Protein AF-A0A357CGF7-F1 (afdb_monomer)

Sequence (62 aa):
MLDKTTKE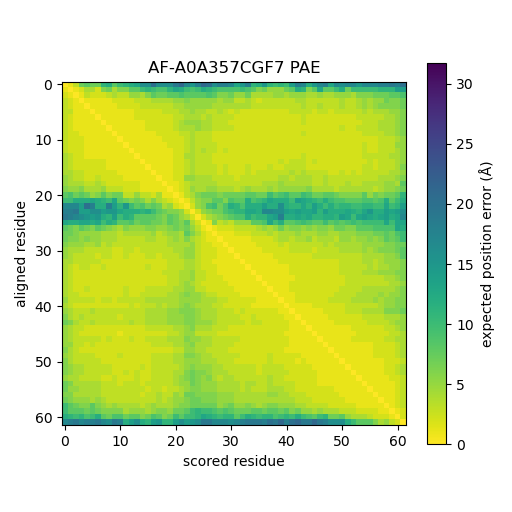EMIRAAYLALLADDRIAGEERKKLKDIAAALQVSEIHFGAILEDLAIWLARLRS

Secondary structure (DSSP, 8-state):
---HHHHHHHHHHHHHHHHHTT--SHHHHHHHHHHHHHTT--HHHHHHHHHHHHHHHHHHT-

Structure (mmCIF, N/CA/C/O backbone):
data_AF-A0A357CGF7-F1
#
_entry.id   AF-A0A357CGF7-F1
#
loop_
_atom_site.group_PDB
_atom_site.id
_atom_site.type_symbol
_atom_site.label_atom_id
_atom_site.label_alt_id
_atom_site.label_comp_id
_atom_site.label_asym_id
_atom_site.label_entity_id
_atom_site.label_seq_id
_atom_site.pdbx_PDB_ins_code
_atom_site.Cartn_x
_atom_site.Cartn_y
_atom_site.Cartn_z
_atom_site.occupancy
_atom_site.B_iso_or_equiv
_atom_site.auth_seq_id
_atom_site.auth_comp_id
_atom_site.auth_asym_id
_atom_site.auth_atom_id
_atom_site.pdbx_PDB_model_num
ATOM 1 N N . MET A 1 1 ? -8.328 -9.538 15.553 1.00 70.12 1 MET A N 1
ATOM 2 C CA . MET A 1 1 ? -7.553 -8.339 15.166 1.00 70.12 1 MET A CA 1
ATOM 3 C C . MET A 1 1 ? -6.420 -8.831 14.279 1.00 70.12 1 MET A C 1
ATOM 5 O O . MET A 1 1 ? -5.754 -9.765 14.701 1.00 70.12 1 MET A O 1
ATOM 9 N N . LEU A 1 2 ? -6.281 -8.324 13.049 1.00 82.75 2 LEU A N 1
ATOM 10 C CA . LEU A 1 2 ? -5.197 -8.747 12.148 1.00 82.75 2 LEU A CA 1
ATOM 11 C C . LEU A 1 2 ? -3.852 -8.277 12.707 1.00 82.75 2 LEU A C 1
ATOM 13 O O . LEU A 1 2 ? -3.769 -7.159 13.229 1.00 82.75 2 LEU A O 1
ATOM 17 N N . ASP A 1 3 ? -2.824 -9.111 12.601 1.00 91.25 3 ASP A N 1
ATOM 18 C CA . ASP A 1 3 ? -1.468 -8.731 12.978 1.00 91.25 3 ASP A CA 1
ATOM 19 C C . ASP A 1 3 ? -0.876 -7.725 11.977 1.00 91.25 3 ASP A C 1
ATOM 21 O O . ASP A 1 3 ? -1.412 -7.478 10.891 1.00 91.25 3 ASP A O 1
ATOM 25 N N . LYS A 1 4 ? 0.230 -7.094 12.380 1.00 87.81 4 LYS A N 1
ATOM 26 C CA . LYS A 1 4 ? 0.878 -6.037 11.601 1.00 87.81 4 LYS A CA 1
ATOM 27 C C . LYS A 1 4 ? 1.353 -6.545 10.236 1.00 87.81 4 LYS A C 1
ATOM 29 O O . LYS A 1 4 ? 1.142 -5.851 9.245 1.00 87.81 4 LYS A O 1
ATOM 34 N N . THR A 1 5 ? 1.936 -7.739 10.184 1.00 91.38 5 THR A N 1
ATOM 35 C CA . THR A 1 5 ? 2.470 -8.329 8.954 1.00 91.38 5 THR A CA 1
ATOM 36 C C . THR A 1 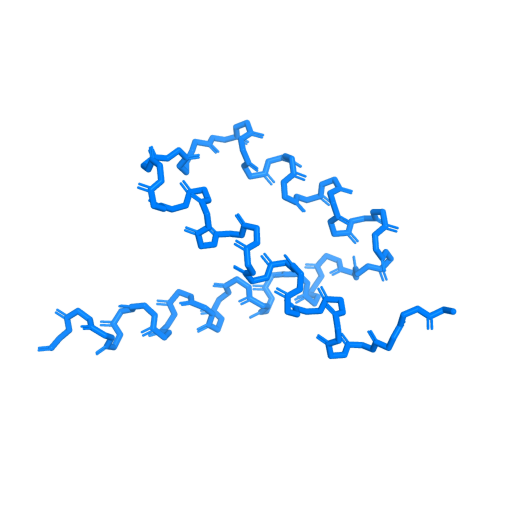5 ? 1.351 -8.595 7.958 1.00 91.38 5 THR A C 1
ATOM 38 O O . THR A 1 5 ? 1.441 -8.147 6.818 1.00 91.38 5 THR A O 1
ATOM 41 N N . THR A 1 6 ? 0.241 -9.186 8.402 1.00 94.12 6 THR A N 1
ATOM 42 C CA . THR A 1 6 ? -0.917 -9.430 7.530 1.00 94.12 6 THR A CA 1
ATOM 43 C C . THR A 1 6 ? -1.472 -8.132 6.932 1.00 94.12 6 THR A C 1
ATOM 45 O O . THR A 1 6 ? -1.794 -8.074 5.746 1.00 94.12 6 THR A O 1
ATOM 48 N N . LYS A 1 7 ? -1.547 -7.045 7.711 1.00 92.38 7 LYS A N 1
ATOM 49 C CA . LYS A 1 7 ? -2.003 -5.739 7.196 1.00 92.38 7 LYS A CA 1
ATOM 50 C C . LYS A 1 7 ? -1.064 -5.174 6.126 1.00 92.38 7 LYS A C 1
ATOM 52 O O . LYS A 1 7 ? -1.533 -4.613 5.138 1.00 92.38 7 LYS A O 1
ATOM 57 N N . GLU A 1 8 ? 0.244 -5.310 6.322 1.00 91.75 8 GLU A N 1
ATOM 58 C CA . GLU A 1 8 ? 1.250 -4.879 5.346 1.00 91.75 8 GLU A CA 1
ATOM 59 C C . GLU A 1 8 ? 1.164 -5.688 4.052 1.00 91.75 8 GLU A C 1
ATOM 61 O O . GLU A 1 8 ? 1.177 -5.111 2.964 1.00 91.75 8 GLU A O 1
ATOM 66 N N . GLU A 1 9 ? 1.019 -7.008 4.158 1.00 92.94 9 GLU A N 1
ATOM 67 C CA . GLU A 1 9 ? 0.861 -7.898 3.007 1.00 92.94 9 GLU A CA 1
ATOM 68 C C . GLU A 1 9 ? -0.396 -7.572 2.201 1.00 92.94 9 GLU A C 1
ATOM 70 O O . GLU A 1 9 ? -0.331 -7.507 0.974 1.00 92.94 9 GLU A O 1
ATOM 75 N N . MET A 1 10 ? -1.515 -7.270 2.866 1.00 93.81 10 MET A N 1
ATOM 76 C CA . MET A 1 10 ? -2.744 -6.836 2.192 1.00 93.81 10 MET A CA 1
ATOM 77 C C . MET A 1 10 ? -2.543 -5.541 1.393 1.00 93.81 10 MET A C 1
ATOM 79 O O . MET A 1 10 ? -2.998 -5.446 0.253 1.00 93.81 10 MET A O 1
ATOM 83 N N . ILE A 1 11 ? -1.841 -4.551 1.959 1.00 92.88 11 ILE A N 1
ATOM 84 C CA . ILE A 1 11 ? -1.540 -3.286 1.269 1.00 92.88 11 ILE A CA 1
ATOM 85 C C . ILE A 1 11 ? -0.610 -3.531 0.077 1.00 92.88 11 ILE A C 1
ATOM 87 O O . ILE A 1 11 ? -0.862 -3.012 -1.013 1.00 92.88 11 ILE A O 1
ATOM 91 N N . ARG A 1 12 ? 0.438 -4.346 0.254 1.00 92.12 12 ARG A N 1
ATOM 92 C CA . ARG A 1 12 ? 1.368 -4.712 -0.826 1.00 92.12 12 ARG A CA 1
ATOM 93 C C . ARG A 1 12 ? 0.646 -5.434 -1.962 1.00 92.12 12 ARG A C 1
ATOM 95 O O . ARG A 1 12 ? 0.821 -5.063 -3.119 1.00 92.12 12 ARG A O 1
ATOM 102 N N . ALA A 1 13 ? -0.202 -6.409 -1.641 1.00 92.75 13 ALA A N 1
ATOM 103 C CA . ALA A 1 13 ? -0.991 -7.146 -2.623 1.00 92.75 13 ALA A CA 1
ATOM 104 C C . ALA A 1 13 ? -1.940 -6.222 -3.401 1.00 92.75 13 ALA A C 1
ATOM 106 O O . ALA A 1 13 ? -1.985 -6.284 -4.629 1.00 92.75 13 ALA A O 1
ATOM 107 N N . ALA A 1 14 ? -2.640 -5.317 -2.708 1.00 91.62 14 ALA A N 1
ATOM 108 C CA . ALA A 1 14 ? -3.513 -4.336 -3.348 1.00 91.62 14 ALA A CA 1
ATOM 109 C C . ALA A 1 14 ? -2.737 -3.404 -4.294 1.00 91.62 14 ALA A C 1
ATOM 111 O O . ALA A 1 14 ? -3.193 -3.132 -5.402 1.00 91.62 14 ALA A O 1
ATOM 112 N N . TYR A 1 15 ? -1.548 -2.948 -3.891 1.00 90.25 15 TYR A N 1
ATOM 113 C CA . TYR A 1 15 ? -0.699 -2.119 -4.745 1.00 90.25 15 TYR A CA 1
ATOM 114 C C . TYR A 1 15 ? -0.216 -2.864 -5.990 1.00 90.25 15 TYR A C 1
ATOM 116 O O . TYR A 1 15 ? -0.293 -2.324 -7.091 1.00 90.25 15 TYR A O 1
ATOM 124 N N . LEU A 1 16 ? 0.253 -4.104 -5.837 1.00 89.50 16 LEU A N 1
ATOM 125 C CA . LEU A 1 16 ? 0.725 -4.916 -6.959 1.00 89.50 16 LEU A CA 1
ATOM 126 C C . LEU A 1 16 ? -0.397 -5.238 -7.952 1.00 89.50 16 LEU A C 1
ATOM 128 O O . LEU A 1 16 ? -0.156 -5.200 -9.154 1.00 89.50 16 LEU A O 1
ATOM 132 N N . ALA A 1 17 ? -1.615 -5.494 -7.471 1.00 89.75 17 ALA A N 1
ATOM 133 C CA . ALA A 1 17 ? -2.777 -5.691 -8.335 1.00 89.75 17 ALA A CA 1
ATOM 134 C C . ALA A 1 17 ? -3.077 -4.437 -9.175 1.00 89.75 17 ALA A C 1
ATOM 136 O O . ALA A 1 17 ? -3.239 -4.523 -10.387 1.00 89.75 17 ALA A O 1
ATOM 137 N N . LEU A 1 18 ? -3.066 -3.257 -8.549 1.00 86.69 18 LEU A N 1
ATOM 138 C CA . LEU A 1 18 ? -3.282 -1.988 -9.250 1.00 86.69 18 LEU A CA 1
ATOM 139 C C . LEU A 1 18 ? -2.156 -1.653 -10.237 1.00 86.69 18 LEU A C 1
ATOM 141 O O . LEU A 1 18 ? -2.419 -1.076 -11.291 1.00 86.69 18 LEU A O 1
ATOM 145 N N . LEU A 1 19 ? -0.914 -2.020 -9.910 1.00 85.06 19 LEU A N 1
ATOM 146 C CA . LEU A 1 19 ? 0.228 -1.900 -10.816 1.00 85.06 19 LEU A CA 1
ATOM 147 C C . LEU A 1 19 ? 0.083 -2.817 -12.034 1.00 85.06 19 LEU A C 1
ATOM 149 O O . LEU A 1 19 ? 0.363 -2.384 -13.147 1.00 85.06 19 LEU A O 1
ATOM 153 N N . ALA A 1 20 ? -0.340 -4.067 -11.829 1.00 85.00 20 ALA A N 1
ATOM 154 C CA . ALA A 1 20 ? -0.526 -5.038 -12.904 1.00 85.00 20 ALA A CA 1
ATOM 155 C C . ALA A 1 20 ? -1.602 -4.596 -13.909 1.00 85.00 20 ALA A C 1
ATOM 157 O O . ALA A 1 20 ? -1.465 -4.857 -15.101 1.00 85.00 20 ALA A O 1
ATOM 158 N N . ASP A 1 21 ? -2.618 -3.874 -13.435 1.00 81.88 21 ASP A N 1
ATOM 159 C CA . ASP A 1 21 ? -3.666 -3.294 -14.277 1.00 81.88 21 ASP A CA 1
ATOM 160 C C . ASP A 1 21 ? -3.241 -1.983 -14.984 1.00 81.88 21 ASP A C 1
ATOM 162 O O . ASP A 1 21 ? -4.053 -1.394 -15.694 1.00 81.88 21 ASP A O 1
ATOM 166 N N . ASP A 1 22 ? -2.009 -1.489 -14.785 1.00 76.38 22 ASP A N 1
ATOM 167 C CA . ASP A 1 22 ? -1.530 -0.152 -15.209 1.00 76.38 22 ASP A CA 1
ATOM 168 C C . ASP A 1 22 ? -2.374 1.013 -14.643 1.00 76.38 22 ASP A C 1
ATOM 170 O O . ASP A 1 22 ? -2.410 2.133 -15.153 1.00 76.38 22 ASP A O 1
ATOM 174 N N . ARG A 1 23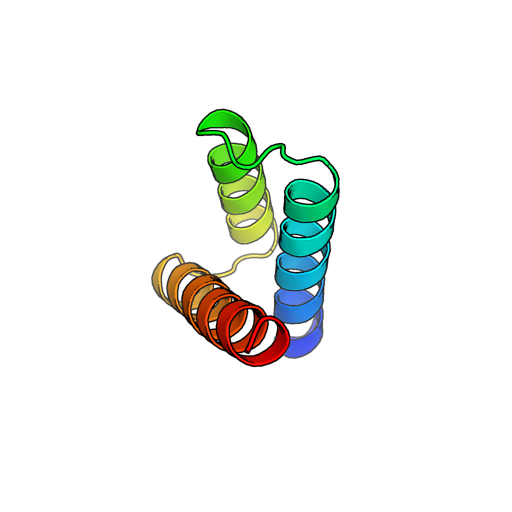 ? -3.070 0.766 -13.528 1.00 71.0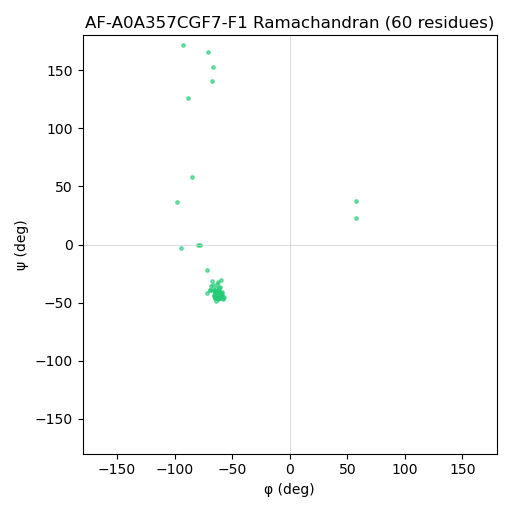0 23 ARG A N 1
ATOM 175 C CA . ARG A 1 23 ? -4.031 1.693 -12.914 1.00 71.00 23 ARG A CA 1
ATOM 176 C C . ARG A 1 23 ? -3.436 2.497 -11.767 1.00 71.00 23 ARG A C 1
ATOM 178 O O . ARG A 1 23 ? -4.123 2.796 -10.794 1.00 71.00 23 ARG A O 1
ATOM 185 N N . ILE A 1 24 ? -2.172 2.906 -11.844 1.00 65.62 24 ILE A N 1
ATOM 186 C CA . ILE A 1 24 ? -1.587 3.795 -10.822 1.00 65.62 24 ILE A CA 1
ATOM 187 C C . ILE A 1 24 ? -1.912 5.262 -11.145 1.00 65.62 24 ILE A C 1
ATOM 189 O O . ILE A 1 24 ? -1.028 6.105 -11.294 1.00 65.62 24 ILE A O 1
ATOM 193 N N . ALA A 1 25 ? -3.201 5.582 -11.242 1.00 69.88 25 ALA A N 1
ATOM 194 C CA . ALA A 1 25 ? -3.687 6.955 -11.301 1.00 69.88 25 ALA A CA 1
ATOM 195 C C . ALA A 1 25 ? -4.039 7.472 -9.890 1.00 69.88 25 ALA A C 1
ATOM 197 O O . ALA A 1 25 ? -4.003 6.745 -8.891 1.00 69.88 25 ALA A O 1
ATOM 198 N N . GLY A 1 26 ? -4.337 8.770 -9.779 1.00 71.88 26 GLY A N 1
ATOM 199 C CA . GLY A 1 26 ? -4.605 9.418 -8.488 1.00 71.88 26 GLY A CA 1
ATOM 200 C C . GLY A 1 26 ? -5.796 8.825 -7.721 1.00 71.88 26 GLY A C 1
ATOM 201 O O . GLY A 1 26 ? -5.780 8.803 -6.490 1.00 71.88 26 GLY A O 1
ATOM 202 N N . GLU A 1 27 ? -6.805 8.304 -8.425 1.00 82.25 27 GLU A N 1
ATOM 203 C CA . GLU A 1 27 ? -8.009 7.728 -7.816 1.00 82.25 27 GLU A CA 1
ATOM 204 C C . GLU A 1 27 ? -7.729 6.378 -7.136 1.00 82.25 27 GLU A C 1
ATOM 206 O O . GLU A 1 27 ? -8.172 6.126 -6.015 1.00 82.25 27 GLU A O 1
ATOM 211 N N . GLU A 1 28 ? -6.932 5.518 -7.760 1.00 82.94 28 GLU A N 1
ATOM 212 C CA . GLU A 1 28 ? -6.522 4.229 -7.206 1.00 82.94 28 GLU A CA 1
ATOM 213 C C . GLU A 1 28 ? -5.592 4.384 -6.002 1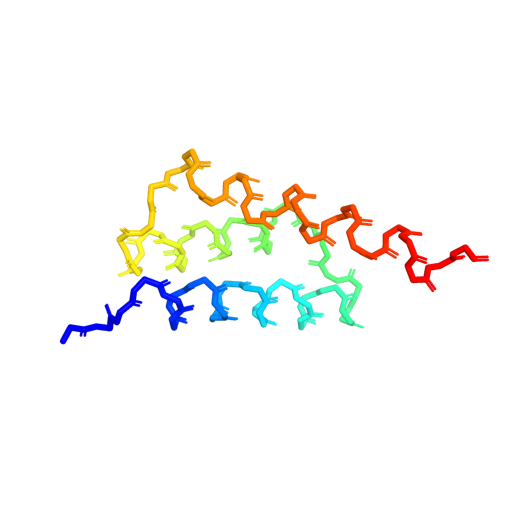.00 82.94 28 GLU A C 1
ATOM 215 O O . GLU A 1 28 ? -5.728 3.654 -5.017 1.00 82.94 28 GLU A O 1
ATOM 220 N N . ARG A 1 29 ? -4.713 5.395 -6.012 1.00 81.06 29 ARG A N 1
ATOM 221 C CA . ARG A 1 29 ? -3.923 5.748 -4.819 1.00 81.06 29 ARG A CA 1
ATOM 222 C C . ARG A 1 29 ? -4.811 6.164 -3.650 1.00 81.06 29 ARG A C 1
ATOM 224 O O . ARG A 1 29 ? -4.511 5.810 -2.510 1.00 81.06 29 ARG A O 1
ATOM 231 N N . LYS A 1 30 ? -5.910 6.876 -3.919 1.00 88.12 30 LYS A N 1
ATOM 232 C CA . LYS A 1 30 ? -6.897 7.226 -2.890 1.00 88.12 30 LYS A CA 1
ATOM 233 C C . LYS A 1 30 ? -7.556 5.971 -2.313 1.00 88.12 30 LYS A C 1
ATOM 235 O O . LYS A 1 30 ? -7.581 5.828 -1.098 1.00 88.12 30 LYS A O 1
ATOM 240 N N . LYS A 1 31 ? -7.969 5.020 -3.160 1.00 88.19 31 LYS A N 1
ATOM 241 C CA . LYS A 1 31 ? -8.538 3.730 -2.717 1.00 88.19 31 LYS A CA 1
ATOM 242 C C . LYS A 1 31 ? -7.560 2.937 -1.843 1.00 88.19 31 LYS A C 1
ATOM 244 O O . LYS A 1 31 ? -7.951 2.423 -0.802 1.00 88.19 31 LYS A O 1
ATOM 249 N N . LEU A 1 32 ? -6.280 2.888 -2.212 1.00 90.56 32 LEU A N 1
ATOM 250 C CA . LEU A 1 32 ? -5.217 2.285 -1.394 1.00 90.56 32 LEU A CA 1
ATOM 251 C C . LEU A 1 32 ? -5.074 2.959 -0.024 1.00 90.56 32 LEU A C 1
ATOM 253 O O . LEU A 1 32 ? -4.944 2.272 0.989 1.00 90.56 32 LEU A O 1
ATOM 257 N N . LYS A 1 33 ? -5.124 4.295 0.014 1.00 91.25 33 LYS A N 1
ATOM 258 C CA . LYS A 1 33 ? -5.076 5.063 1.263 1.00 91.25 33 LYS A CA 1
ATOM 259 C C . LYS A 1 33 ? -6.313 4.802 2.133 1.00 91.25 33 LYS A C 1
ATOM 261 O O . LYS A 1 33 ? -6.169 4.637 3.342 1.00 91.25 33 LYS A O 1
ATOM 266 N N . ASP A 1 34 ? -7.495 4.688 1.529 1.00 92.94 34 ASP A N 1
ATOM 267 C CA . ASP A 1 34 ? -8.741 4.350 2.227 1.00 92.94 34 ASP A CA 1
ATOM 268 C C . ASP A 1 34 ? -8.683 2.928 2.823 1.00 92.94 34 ASP A C 1
ATOM 270 O O . ASP A 1 34 ? -9.078 2.716 3.972 1.00 92.94 34 ASP A O 1
ATOM 274 N N . ILE A 1 35 ? -8.107 1.961 2.096 1.00 91.62 35 ILE A N 1
ATOM 275 C CA . ILE A 1 35 ? -7.854 0.598 2.598 1.00 91.62 35 ILE A CA 1
ATOM 276 C C . ILE A 1 35 ? -6.870 0.626 3.773 1.00 91.62 35 ILE A C 1
ATOM 278 O O . ILE A 1 35 ? -7.124 0.000 4.803 1.00 91.62 35 ILE A O 1
ATOM 282 N N . ALA A 1 36 ? -5.763 1.365 3.656 1.00 92.88 36 ALA A N 1
ATOM 283 C CA . ALA A 1 36 ? -4.787 1.496 4.736 1.00 92.88 36 ALA A CA 1
ATOM 284 C C . ALA A 1 36 ? -5.421 2.105 6.000 1.00 92.88 36 ALA A C 1
ATOM 286 O O . ALA A 1 36 ? -5.204 1.598 7.103 1.00 92.88 36 ALA A O 1
ATOM 287 N N . ALA A 1 37 ? -6.275 3.120 5.841 1.00 93.88 37 ALA A N 1
ATOM 288 C CA . ALA A 1 37 ? -7.032 3.711 6.940 1.00 93.88 37 ALA A CA 1
ATOM 289 C C . ALA A 1 37 ? -8.000 2.702 7.585 1.00 93.88 37 ALA A C 1
ATOM 291 O O . ALA A 1 37 ? -8.035 2.587 8.812 1.00 93.88 37 ALA A O 1
ATOM 292 N N . ALA A 1 38 ? -8.726 1.914 6.783 1.00 93.94 38 ALA A N 1
ATOM 293 C CA . ALA A 1 38 ? -9.618 0.861 7.278 1.00 93.94 38 ALA A CA 1
ATOM 294 C C . ALA A 1 38 ? -8.861 -0.245 8.039 1.00 93.94 38 ALA A C 1
ATOM 296 O O . ALA A 1 38 ? -9.353 -0.773 9.036 1.00 93.94 38 ALA A O 1
ATOM 297 N N . LEU A 1 39 ? -7.630 -0.552 7.619 1.00 91.88 39 LEU A N 1
ATOM 298 C CA . LEU A 1 39 ? -6.727 -1.475 8.312 1.00 91.88 39 LEU A CA 1
ATOM 299 C C . LEU A 1 39 ? -6.043 -0.848 9.539 1.00 91.88 39 LEU A C 1
ATOM 301 O O . LEU A 1 39 ? -5.297 -1.541 10.240 1.00 91.88 39 LEU A O 1
ATOM 305 N N . GLN A 1 40 ? -6.309 0.426 9.840 1.00 93.12 40 GLN A N 1
ATOM 306 C CA . GLN A 1 40 ? -5.662 1.193 10.910 1.00 93.12 40 GLN A CA 1
ATOM 307 C C . GLN A 1 40 ? -4.137 1.247 10.751 1.00 93.12 40 GLN A C 1
ATOM 309 O O . GLN A 1 40 ? -3.386 1.158 11.724 1.00 93.12 40 GLN A O 1
ATOM 314 N N . VAL A 1 41 ? -3.671 1.346 9.509 1.00 92.44 41 VAL A N 1
ATOM 315 C CA . VAL A 1 41 ? -2.270 1.592 9.181 1.00 92.44 41 VAL A CA 1
ATOM 316 C C . VAL A 1 41 ? -2.054 3.102 9.127 1.00 92.44 41 VAL A C 1
ATOM 318 O O . VAL A 1 41 ? -2.783 3.818 8.444 1.00 92.44 41 VAL A O 1
ATOM 321 N N . SER A 1 42 ? -1.072 3.600 9.883 1.00 93.00 42 SER A N 1
ATOM 322 C CA . SER A 1 42 ? -0.765 5.032 9.905 1.00 93.00 42 SER A CA 1
ATOM 323 C C . SER A 1 42 ? -0.219 5.495 8.556 1.00 93.00 42 SER A C 1
ATOM 325 O O . SER A 1 42 ? 0.416 4.729 7.836 1.00 93.00 42 SER A O 1
ATOM 327 N N . GLU A 1 43 ? -0.418 6.770 8.226 1.00 90.62 43 GLU A N 1
ATOM 328 C CA . GLU A 1 43 ? 0.036 7.331 6.948 1.00 90.62 43 GLU A CA 1
ATOM 329 C C . GLU A 1 43 ? 1.559 7.234 6.763 1.00 90.62 43 GLU A C 1
ATOM 331 O O . GLU A 1 43 ? 2.027 6.924 5.671 1.00 90.62 43 GLU A O 1
ATOM 336 N N . ILE A 1 44 ? 2.326 7.405 7.845 1.00 92.31 44 ILE A N 1
ATOM 337 C CA . ILE A 1 44 ? 3.786 7.231 7.842 1.00 92.31 44 ILE A CA 1
ATOM 338 C C . ILE A 1 44 ? 4.150 5.785 7.482 1.00 9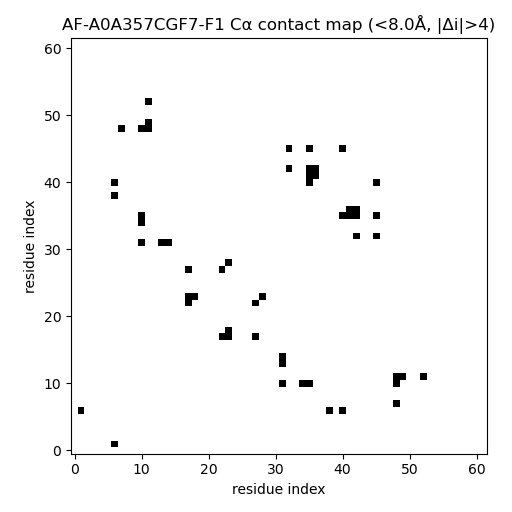2.31 44 ILE A C 1
ATOM 340 O O . ILE A 1 44 ? 5.007 5.550 6.634 1.00 92.31 44 ILE A O 1
ATOM 344 N N . HIS A 1 45 ? 3.476 4.811 8.104 1.00 93.06 45 HIS A N 1
ATOM 345 C CA . HIS A 1 45 ? 3.739 3.393 7.858 1.00 93.06 45 HIS A CA 1
ATOM 346 C C . HIS A 1 45 ? 3.302 2.974 6.453 1.00 93.06 45 HIS A C 1
ATOM 348 O O . HIS A 1 45 ? 4.018 2.251 5.771 1.00 93.06 45 HIS A O 1
ATOM 354 N N . PHE A 1 46 ? 2.167 3.490 5.980 1.00 92.62 46 PHE A N 1
ATOM 355 C CA . PHE A 1 46 ? 1.711 3.313 4.605 1.00 92.62 46 PHE A CA 1
ATOM 356 C C . PHE A 1 46 ? 2.734 3.837 3.588 1.00 92.62 46 PHE A C 1
ATOM 358 O O . PHE A 1 46 ? 3.070 3.123 2.644 1.00 92.62 46 PHE A O 1
ATOM 365 N N . GLY A 1 47 ? 3.270 5.043 3.800 1.00 91.19 47 GLY A N 1
ATOM 366 C CA . GLY A 1 47 ? 4.320 5.610 2.951 1.00 91.19 47 GLY A CA 1
ATOM 367 C C . GLY A 1 47 ? 5.563 4.721 2.891 1.00 91.19 47 GLY A C 1
ATOM 368 O O . GLY A 1 47 ? 6.033 4.413 1.798 1.00 91.19 47 GLY A O 1
ATOM 369 N N . ALA A 1 48 ? 6.024 4.230 4.044 1.00 94.12 48 ALA A N 1
ATOM 370 C CA . ALA A 1 48 ? 7.173 3.329 4.123 1.00 94.12 48 ALA A CA 1
ATOM 371 C C . ALA A 1 48 ? 6.946 2.005 3.366 1.00 94.12 48 ALA A C 1
ATOM 373 O O . ALA A 1 48 ? 7.843 1.543 2.665 1.00 94.12 48 ALA A O 1
ATOM 374 N N . ILE A 1 49 ? 5.743 1.416 3.451 1.00 92.44 49 ILE A N 1
ATOM 375 C CA . ILE A 1 49 ? 5.390 0.198 2.696 1.00 92.44 49 ILE A CA 1
ATOM 376 C C . ILE A 1 49 ? 5.497 0.442 1.187 1.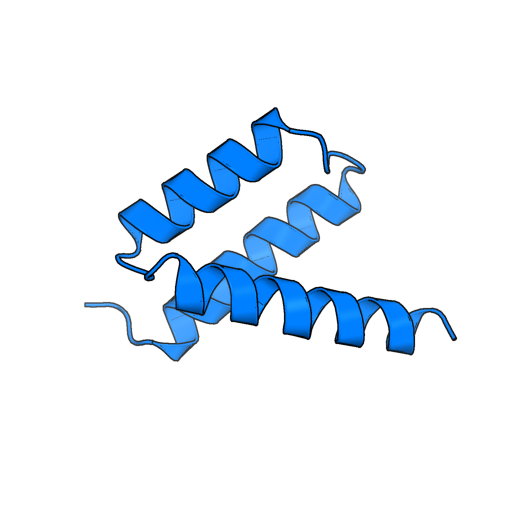00 92.44 49 ILE A C 1
ATOM 378 O O . ILE A 1 49 ? 6.019 -0.404 0.463 1.00 92.44 49 ILE A O 1
ATOM 382 N N . LEU A 1 50 ? 4.987 1.579 0.704 1.00 90.88 50 LEU A N 1
ATOM 383 C CA . LEU A 1 50 ? 5.018 1.906 -0.7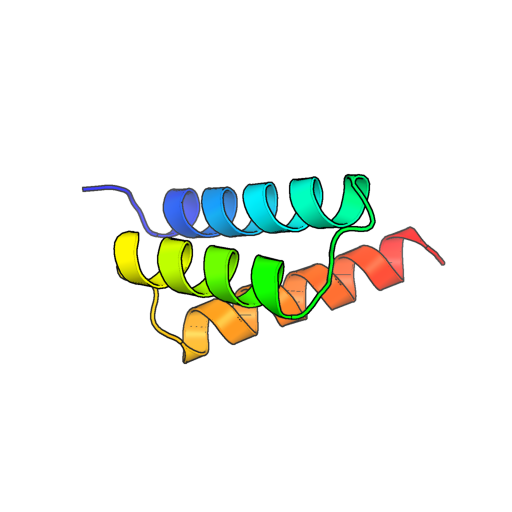21 1.00 90.88 50 LEU A CA 1
ATOM 384 C C . LEU A 1 50 ? 6.432 2.203 -1.224 1.00 90.88 50 LEU A C 1
ATOM 386 O O . LEU A 1 50 ? 6.772 1.807 -2.337 1.00 90.88 50 LEU A O 1
ATOM 390 N N . GLU A 1 51 ? 7.245 2.888 -0.424 1.00 91.62 51 GLU A N 1
ATOM 391 C CA . GLU A 1 51 ? 8.640 3.182 -0.755 1.00 91.62 51 GLU A CA 1
ATOM 392 C C . GLU A 1 51 ? 9.474 1.899 -0.853 1.00 91.62 51 GLU A C 1
ATOM 394 O O . GLU A 1 51 ? 10.142 1.672 -1.864 1.00 91.62 51 GLU A O 1
ATOM 399 N N . ASP A 1 52 ? 9.361 1.016 0.141 1.00 93.12 52 ASP A N 1
ATOM 400 C CA . ASP A 1 52 ? 10.005 -0.302 0.151 1.00 93.12 52 ASP A CA 1
ATOM 401 C C . ASP A 1 52 ? 9.602 -1.133 -1.080 1.00 93.12 52 ASP A C 1
ATOM 403 O O . ASP A 1 52 ? 10.447 -1.690 -1.787 1.00 93.12 52 ASP A O 1
ATOM 407 N N . LEU A 1 53 ? 8.306 -1.138 -1.410 1.00 89.94 53 LEU A N 1
ATOM 408 C CA . LEU A 1 53 ? 7.783 -1.854 -2.570 1.00 89.94 53 LEU A CA 1
ATOM 409 C C . LEU A 1 53 ? 8.282 -1.266 -3.899 1.00 89.94 53 LEU A C 1
ATOM 411 O O . LEU A 1 53 ? 8.615 -2.020 -4.814 1.00 89.94 53 LEU A O 1
ATOM 415 N N . ALA A 1 54 ? 8.383 0.060 -4.011 1.00 87.75 54 ALA A N 1
ATOM 416 C CA . ALA A 1 54 ? 8.926 0.725 -5.193 1.00 87.75 54 ALA A CA 1
ATOM 417 C C . ALA A 1 54 ? 10.417 0.404 -5.398 1.00 87.75 54 ALA A C 1
ATOM 419 O O . ALA A 1 54 ? 10.833 0.123 -6.525 1.00 87.75 54 ALA A O 1
ATOM 420 N N . ILE A 1 55 ? 11.211 0.380 -4.320 1.00 92.56 55 ILE A N 1
ATOM 421 C CA . ILE A 1 55 ? 12.625 -0.028 -4.359 1.00 92.56 55 ILE A CA 1
ATOM 422 C C . ILE A 1 55 ? 12.749 -1.484 -4.817 1.00 92.56 55 ILE A C 1
ATOM 424 O O . ILE A 1 55 ? 13.582 -1.799 -5.670 1.00 92.56 55 ILE A O 1
ATOM 428 N N . TRP A 1 56 ? 11.918 -2.376 -4.278 1.00 91.25 56 TRP A N 1
ATOM 429 C CA . TRP A 1 56 ? 11.903 -3.785 -4.668 1.00 91.25 56 TRP A CA 1
ATOM 430 C C . TRP A 1 56 ? 11.543 -3.976 -6.149 1.00 91.25 56 TRP A C 1
ATOM 432 O O . TRP A 1 56 ? 12.255 -4.679 -6.867 1.00 91.25 56 TRP A O 1
ATOM 442 N N . LEU A 1 57 ? 10.510 -3.286 -6.641 1.00 87.69 57 LEU A N 1
ATOM 443 C CA . LEU A 1 57 ? 10.117 -3.307 -8.055 1.0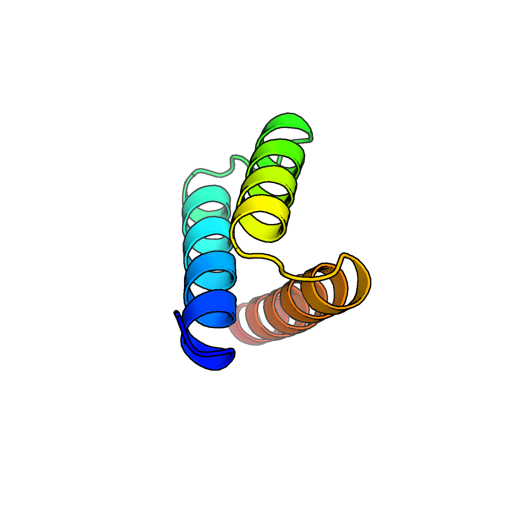0 87.69 57 LEU A CA 1
ATOM 444 C C . LEU A 1 57 ? 11.222 -2.784 -8.980 1.00 87.69 57 LEU A C 1
ATOM 446 O O . LEU A 1 57 ? 11.437 -3.343 -10.055 1.00 87.69 57 LEU A O 1
ATOM 450 N N . ALA A 1 58 ? 11.931 -1.729 -8.574 1.00 88.88 58 ALA A N 1
ATOM 451 C CA . ALA A 1 58 ? 13.049 -1.192 -9.343 1.00 88.88 58 ALA A CA 1
ATOM 452 C C . ALA A 1 58 ? 14.192 -2.212 -9.474 1.00 88.88 58 ALA A C 1
ATOM 454 O O . ALA A 1 58 ? 14.745 -2.364 -10.561 1.00 88.88 58 ALA A O 1
ATOM 455 N N . ARG A 1 59 ? 14.494 -2.956 -8.400 1.00 92.25 59 ARG A N 1
ATOM 456 C CA . ARG A 1 59 ? 15.504 -4.032 -8.404 1.00 92.25 59 ARG A CA 1
ATOM 457 C C . ARG A 1 59 ? 15.110 -5.235 -9.258 1.00 92.25 59 ARG A C 1
ATOM 459 O O . ARG A 1 59 ? 15.983 -5.887 -9.805 1.00 92.25 59 ARG A O 1
ATOM 466 N N . LEU A 1 60 ? 13.820 -5.549 -9.372 1.00 86.62 60 LEU A N 1
ATOM 467 C CA . LEU A 1 60 ? 13.359 -6.638 -10.243 1.00 86.62 60 LEU A CA 1
ATOM 468 C C . LEU A 1 60 ? 13.470 -6.314 -11.738 1.00 86.62 60 LEU A C 1
ATOM 470 O O . LEU A 1 60 ? 13.456 -7.226 -12.560 1.00 86.62 60 LEU A O 1
ATOM 474 N N . ARG A 1 61 ? 13.514 -5.027 -12.096 1.00 72.38 61 ARG A N 1
ATOM 475 C CA . ARG A 1 61 ? 13.557 -4.557 -13.488 1.00 72.38 61 ARG A CA 1
ATOM 476 C C . ARG A 1 61 ? 14.978 -4.292 -14.008 1.00 72.38 61 ARG A C 1
ATOM 478 O O . ARG A 1 61 ? 15.096 -3.924 -15.175 1.00 72.38 61 ARG A O 1
ATOM 485 N N . SER A 1 62 ? 16.008 -4.435 -13.168 1.00 63.25 62 SER A N 1
ATOM 486 C CA . SER A 1 62 ? 17.434 -4.312 -13.522 1.00 63.25 62 SER A CA 1
ATOM 487 C C . SER A 1 62 ? 18.048 -5.662 -13.861 1.00 63.25 62 SER A C 1
ATOM 489 O O . SER A 1 62 ? 18.809 -5.722 -14.847 1.00 63.25 62 SER A O 1
#

Solvent-accessible surface area (backbone atoms only — not comparable to full-atom values): 3661 Å² total; per-residue (Å²): 133,84,53,72,66,62,53,50,51,53,52,51,52,54,50,51,54,34,53,75,68,72,45,79,46,76,68,49,55,48,53,52,51,52,50,35,51,75,69,68,46,51,71,70,57,51,50,50,54,53,52,55,49,51,54,52,55,55,63,75,75,109

Nearest PDB structures (foldseek):
  3j79-assembly1_b  TM=5.936E-01  e=5.125E+00  Plasmodium falciparum 3D7
  6dlm-assembly1_A  TM=4.068E-01  e=9.694E+00  synthetic construct

pLDDT: mean 87.66, std 7.61, range [63.25, 94.12]

Foldseek 3Di:
DDDPVVLLVVLLVLVVVCVVVVNPDPVSVVVSVVSCVVVVNDPVRSVVSVVVSVVVVVVVVD

Mean predicted aligned error: 4.12 Å

Radius of gyration: 11.58 Å; Cα contacts (8 Å, |Δi|>4): 28; chains: 1; bounding box: 27×19×30 Å